Protein AF-A0AAV3HW57-F1 (afdb_monomer)

Structure (mmCIF, N/CA/C/O backbone):
data_AF-A0AAV3HW57-F1
#
_entry.id   AF-A0AAV3HW57-F1
#
loop_
_atom_site.group_PDB
_atom_site.id
_atom_site.type_symbol
_atom_site.label_atom_id
_atom_site.label_alt_id
_atom_site.label_comp_id
_atom_site.label_asym_id
_atom_site.label_entity_id
_atom_site.label_seq_id
_atom_site.pdbx_PDB_ins_code
_atom_site.Cartn_x
_atom_site.Cartn_y
_atom_site.Cartn_z
_atom_site.occupancy
_atom_site.B_iso_or_equiv
_atom_site.auth_seq_id
_atom_site.auth_comp_id
_atom_site.auth_asym_id
_atom_site.auth_atom_id
_atom_site.pdbx_PDB_model_num
ATOM 1 N N . MET A 1 1 ? -28.464 4.313 38.514 1.00 60.94 1 MET A N 1
ATOM 2 C CA . MET A 1 1 ? -28.970 5.208 37.448 1.00 60.94 1 MET A CA 1
ATOM 3 C C . MET A 1 1 ? -28.087 6.423 37.163 1.00 60.94 1 MET A C 1
ATOM 5 O O . MET A 1 1 ? -27.454 6.398 36.124 1.00 60.94 1 MET A O 1
ATOM 9 N N . ALA A 1 2 ? -27.996 7.468 38.002 1.00 66.69 2 ALA A N 1
ATOM 10 C CA . ALA A 1 2 ? -27.202 8.666 37.647 1.00 66.69 2 ALA A CA 1
ATOM 11 C C . ALA A 1 2 ? -25.683 8.393 37.532 1.00 66.69 2 ALA A C 1
ATOM 13 O O . ALA A 1 2 ? -25.072 8.790 36.547 1.00 66.69 2 ALA A O 1
ATOM 14 N N . LEU A 1 3 ? -25.118 7.634 38.481 1.00 72.38 3 LEU A N 1
ATOM 15 C CA . LEU A 1 3 ? -23.711 7.201 38.473 1.00 72.38 3 LEU A CA 1
ATOM 16 C C . LEU A 1 3 ? -23.372 6.266 37.297 1.00 72.38 3 LEU A C 1
ATOM 18 O O . LEU A 1 3 ? -22.354 6.451 36.644 1.00 72.38 3 LEU A O 1
ATOM 22 N N . GLU A 1 4 ? -24.258 5.320 36.967 1.00 79.69 4 GLU A N 1
ATOM 23 C CA . GLU A 1 4 ? -24.079 4.434 35.802 1.00 79.69 4 GLU A CA 1
ATOM 24 C C . GLU A 1 4 ? -24.057 5.215 34.484 1.00 79.69 4 GLU A C 1
ATOM 26 O O . GLU A 1 4 ? -23.243 4.933 33.612 1.00 79.69 4 GLU A O 1
ATOM 31 N N . ILE A 1 5 ? -24.933 6.215 34.320 1.00 83.94 5 ILE A N 1
ATOM 32 C CA . ILE A 1 5 ? -24.974 7.039 33.100 1.00 83.94 5 ILE A CA 1
ATOM 33 C C . ILE A 1 5 ? -23.657 7.805 32.911 1.00 83.94 5 ILE A C 1
ATOM 35 O O . ILE A 1 5 ? -23.207 7.987 31.779 1.00 83.94 5 ILE A O 1
ATOM 39 N N . GLU A 1 6 ? -23.043 8.256 34.001 1.00 88.94 6 GLU A N 1
ATOM 40 C CA . GLU A 1 6 ? -21.776 8.982 33.972 1.00 88.94 6 GLU A CA 1
ATOM 41 C C . GLU A 1 6 ? -20.591 8.056 33.650 1.00 88.94 6 GLU A C 1
ATOM 43 O O . GLU A 1 6 ? -19.782 8.384 32.781 1.00 88.94 6 GLU A O 1
ATOM 48 N N . GLU A 1 7 ? -20.555 6.846 34.218 1.00 87.38 7 GLU A N 1
ATOM 49 C CA . GLU A 1 7 ? -19.593 5.803 33.828 1.00 87.38 7 GLU A CA 1
ATOM 50 C C . GLU A 1 7 ? -19.716 5.414 32.349 1.00 87.38 7 GLU A C 1
ATOM 52 O O . GLU A 1 7 ? -18.706 5.336 31.644 1.00 87.38 7 GLU A O 1
ATOM 57 N N . TYR A 1 8 ? -20.939 5.217 31.839 1.00 89.38 8 TYR A N 1
ATOM 58 C CA . TYR A 1 8 ? -21.149 4.895 30.425 1.00 89.38 8 TYR A CA 1
ATOM 59 C C . TYR A 1 8 ? -20.681 6.021 29.501 1.00 89.38 8 TYR A C 1
ATOM 61 O O . TYR A 1 8 ? -20.077 5.742 28.465 1.00 89.38 8 TYR A O 1
ATOM 69 N N . LYS A 1 9 ? -20.911 7.287 29.869 1.00 89.88 9 LYS A N 1
ATOM 70 C CA . LYS A 1 9 ? -20.419 8.445 29.106 1.00 89.88 9 LYS A CA 1
ATOM 71 C C . LYS A 1 9 ? -18.894 8.510 29.087 1.00 89.88 9 LYS A C 1
ATOM 73 O O . LYS A 1 9 ? -18.324 8.711 28.016 1.00 89.88 9 LYS A O 1
ATOM 78 N N . ASN A 1 10 ? -18.243 8.298 30.230 1.00 90.69 10 ASN A N 1
ATOM 79 C CA . ASN A 1 10 ? -16.782 8.300 30.318 1.00 90.69 10 ASN A CA 1
ATOM 80 C C . ASN A 1 10 ? -16.180 7.175 29.473 1.00 90.69 10 ASN A C 1
ATOM 82 O O . ASN A 1 10 ? -15.302 7.424 28.649 1.00 90.69 10 ASN A O 1
ATOM 86 N N . LYS A 1 11 ? -16.732 5.962 29.575 1.00 90.12 11 LYS A N 1
ATOM 87 C CA . LYS A 1 11 ? -16.295 4.811 28.777 1.00 90.12 11 LYS A CA 1
ATOM 88 C C . LYS A 1 11 ? -16.506 5.027 27.277 1.00 90.12 11 LYS A C 1
ATOM 90 O O . LYS A 1 11 ? -15.660 4.646 26.473 1.00 90.12 11 LYS A O 1
ATOM 95 N N . LEU A 1 12 ? -17.606 5.674 26.886 1.00 87.50 12 LEU A N 1
ATOM 96 C CA . LEU A 1 12 ? -17.845 6.063 25.495 1.00 87.50 12 LEU A CA 1
ATOM 97 C C . LEU A 1 12 ? -16.816 7.099 25.013 1.00 87.50 12 LEU A C 1
ATOM 99 O O . LEU A 1 12 ? -16.334 7.005 23.883 1.00 87.50 12 LEU A O 1
ATOM 103 N N . GLY A 1 13 ? -16.462 8.065 25.866 1.00 87.00 13 GLY A N 1
ATOM 104 C CA . GLY A 1 13 ? -15.428 9.063 25.597 1.00 87.00 13 GLY A CA 1
ATOM 105 C C . GLY A 1 13 ? -14.057 8.429 25.365 1.00 87.00 13 GLY A C 1
ATOM 106 O O . GLY A 1 13 ? -13.424 8.698 24.345 1.00 87.00 13 GLY A O 1
ATOM 107 N N . GLU A 1 14 ? -13.644 7.518 26.248 1.00 86.00 14 GLU A N 1
ATOM 108 C CA . GLU A 1 14 ? -12.394 6.759 26.118 1.00 86.00 14 GLU A CA 1
ATOM 109 C C . GLU A 1 14 ? -12.367 5.909 24.845 1.00 86.00 14 GLU A C 1
ATOM 111 O O . GLU A 1 14 ? -11.397 5.951 24.089 1.00 86.00 14 GLU A O 1
ATOM 116 N N . LEU A 1 15 ? -13.446 5.172 24.558 1.00 81.81 15 LEU A N 1
ATOM 117 C CA . LEU A 1 15 ? -13.550 4.367 23.339 1.00 81.81 15 LEU A CA 1
ATOM 118 C C . LEU A 1 15 ? -13.470 5.233 22.080 1.00 81.81 15 LEU A C 1
ATOM 120 O O . LEU A 1 15 ? -12.809 4.849 21.118 1.00 81.81 15 LEU A O 1
ATOM 124 N N . THR A 1 16 ? -14.100 6.409 22.086 1.00 77.06 16 THR A N 1
ATOM 125 C CA . THR A 1 16 ? -14.069 7.342 20.951 1.00 77.06 16 THR A CA 1
ATOM 126 C C . THR A 1 16 ? -12.669 7.917 20.742 1.00 77.06 16 THR A C 1
ATOM 128 O O . THR A 1 16 ? -12.182 7.923 19.610 1.00 77.06 16 THR A O 1
ATOM 131 N N . ALA A 1 17 ? -11.998 8.340 21.817 1.00 77.31 17 ALA A N 1
ATOM 132 C CA . ALA A 1 17 ? -10.626 8.839 21.766 1.00 77.31 17 ALA A CA 1
ATOM 133 C C . ALA A 1 17 ? -9.648 7.756 21.281 1.00 77.31 17 ALA A C 1
ATOM 135 O O . ALA A 1 17 ? -8.870 7.991 20.358 1.00 77.31 17 ALA A O 1
ATOM 136 N N . ASN A 1 18 ? -9.749 6.537 21.819 1.00 74.50 18 ASN A N 1
ATOM 137 C CA . ASN A 1 18 ? -8.938 5.397 21.388 1.00 74.50 18 ASN A CA 1
ATOM 138 C C . ASN A 1 18 ? -9.166 5.062 19.910 1.00 74.50 18 ASN A C 1
ATOM 140 O O . ASN A 1 18 ? -8.213 4.776 19.184 1.00 74.50 18 ASN A O 1
ATOM 144 N N . LYS A 1 19 ? -10.416 5.144 19.438 1.00 74.12 19 LYS A N 1
ATOM 145 C CA . LYS A 1 19 ? -10.741 4.941 18.024 1.00 74.12 19 LYS A CA 1
ATOM 146 C C . LYS A 1 19 ? -10.072 6.004 17.149 1.00 74.12 19 LYS A C 1
ATOM 148 O O . LYS A 1 19 ? -9.440 5.649 16.163 1.00 74.12 19 LYS A O 1
ATOM 153 N N . GLN A 1 20 ? -10.159 7.285 17.522 1.00 72.12 20 GLN A N 1
ATOM 154 C CA . GLN A 1 20 ? -9.498 8.392 16.811 1.00 72.12 20 GLN A CA 1
ATOM 155 C C . GLN A 1 20 ? -7.975 8.229 16.740 1.00 72.12 20 GLN A C 1
ATOM 157 O O . GLN A 1 20 ? -7.390 8.440 15.678 1.00 72.12 20 GLN A O 1
ATOM 162 N N . ILE A 1 21 ? -7.342 7.808 17.837 1.00 69.75 21 ILE A N 1
ATOM 163 C CA . ILE A 1 21 ? -5.900 7.539 17.877 1.00 69.75 21 ILE A CA 1
ATOM 164 C C . ILE A 1 21 ? -5.539 6.396 16.916 1.00 69.75 21 ILE A C 1
ATOM 166 O O . ILE A 1 21 ? -4.607 6.542 16.127 1.00 69.75 21 ILE A O 1
ATOM 170 N N . ASN A 1 22 ? -6.314 5.306 16.916 1.00 81.75 22 ASN A N 1
ATOM 171 C CA . ASN A 1 22 ? -6.110 4.170 16.013 1.00 81.75 22 ASN A CA 1
ATOM 172 C C . ASN A 1 22 ? -6.235 4.587 14.532 1.00 81.75 22 ASN A C 1
ATOM 174 O O . AS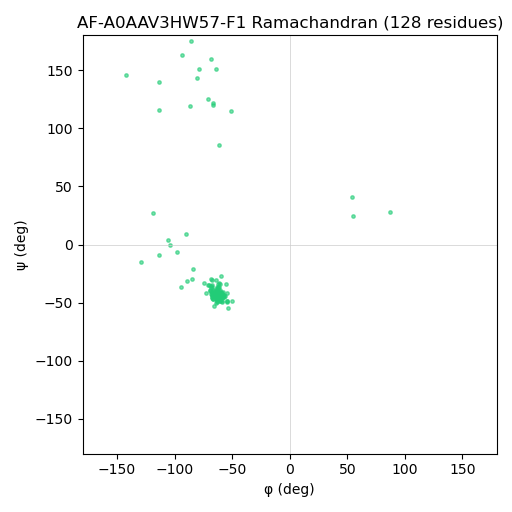N A 1 22 ? -5.353 4.291 13.728 1.00 81.75 22 ASN A O 1
ATOM 178 N N . TYR A 1 23 ? -7.265 5.371 14.189 1.00 84.06 23 TYR A N 1
ATOM 179 C CA . TYR A 1 23 ? -7.440 5.923 12.840 1.00 84.06 23 TYR A CA 1
ATOM 180 C C . TYR A 1 23 ? -6.211 6.709 12.365 1.00 84.06 23 TYR A C 1
ATOM 182 O O . TYR A 1 23 ? -5.723 6.488 11.257 1.00 84.06 23 TYR A O 1
ATOM 190 N N . TYR A 1 24 ? -5.709 7.624 13.197 1.00 85.69 24 TYR A N 1
ATOM 191 C CA . TYR A 1 24 ? -4.554 8.450 12.850 1.00 85.69 24 TYR A CA 1
ATOM 192 C C . TYR A 1 24 ? -3.283 7.609 12.680 1.00 85.69 24 TYR A C 1
ATOM 194 O O . TYR A 1 24 ? -2.556 7.786 11.708 1.00 85.69 24 TYR A O 1
ATOM 202 N N . GLN A 1 25 ? -3.041 6.652 13.579 1.00 88.12 25 GLN A N 1
ATOM 203 C CA . GLN A 1 25 ? -1.883 5.758 13.500 1.00 88.12 25 GLN A CA 1
ATOM 204 C C . GLN A 1 25 ? -1.880 4.928 12.213 1.00 88.12 25 GLN A C 1
ATOM 206 O O . GLN A 1 25 ? -0.851 4.851 11.544 1.00 88.12 25 GLN A O 1
ATOM 211 N N . LYS A 1 26 ? -3.032 4.364 11.827 1.00 91.12 26 LYS A N 1
ATOM 212 C CA . LYS A 1 26 ? -3.172 3.641 10.555 1.00 91.12 26 LYS A CA 1
ATOM 213 C C . LYS A 1 26 ? -2.952 4.553 9.353 1.00 91.12 26 LYS A C 1
ATOM 215 O O . LYS A 1 26 ? -2.254 4.185 8.417 1.00 91.12 26 LYS A O 1
ATOM 220 N N . LEU A 1 27 ? -3.505 5.763 9.378 1.00 90.62 27 LEU A N 1
ATOM 221 C CA . LEU A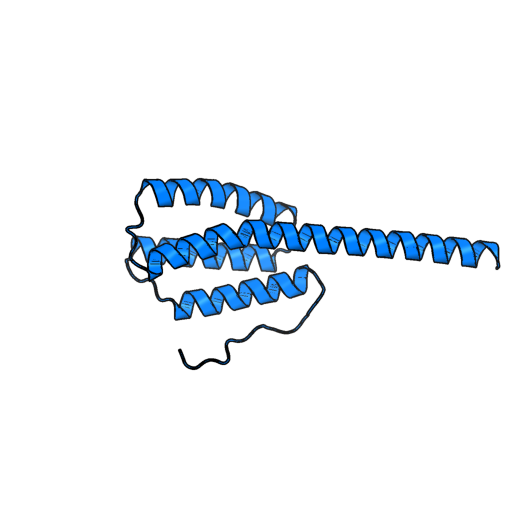 1 27 ? -3.316 6.731 8.299 1.00 90.62 27 LEU A CA 1
ATOM 222 C C . LEU A 1 27 ? -1.833 7.103 8.115 1.00 90.62 27 LEU A C 1
ATOM 224 O O . LEU A 1 27 ? -1.349 7.142 6.986 1.00 90.62 27 LEU A O 1
ATOM 228 N N . GLU A 1 28 ? -1.106 7.344 9.206 1.00 91.44 28 GLU A N 1
ATOM 229 C CA . GLU A 1 28 ? 0.329 7.646 9.157 1.00 91.44 28 GLU A CA 1
ATOM 230 C C . GLU A 1 28 ? 1.160 6.443 8.696 1.00 91.44 28 GLU A C 1
ATOM 232 O O . GLU A 1 28 ? 2.052 6.605 7.860 1.00 91.44 28 GLU A O 1
ATOM 237 N N . LEU A 1 29 ? 0.816 5.229 9.144 1.00 92.75 29 LEU A N 1
ATOM 238 C CA . LEU A 1 29 ? 1.390 3.993 8.611 1.00 92.75 29 LEU A CA 1
ATOM 239 C C . LEU A 1 29 ? 1.226 3.935 7.088 1.00 92.75 29 LEU A C 1
ATOM 241 O O . LEU A 1 29 ? 2.218 3.825 6.368 1.00 92.75 29 LEU A O 1
ATOM 24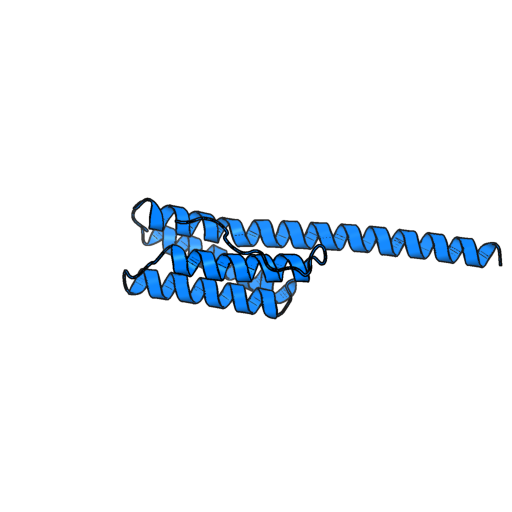5 N N . TYR A 1 30 ? 0.000 4.071 6.584 1.00 93.81 30 TYR A N 1
ATOM 246 C CA . TYR A 1 30 ? -0.272 3.925 5.155 1.00 93.81 30 TYR A CA 1
ATOM 247 C C . TYR A 1 30 ? 0.320 5.037 4.291 1.00 93.81 30 TYR A C 1
ATOM 249 O O . TYR A 1 30 ? 0.737 4.769 3.165 1.00 93.81 30 TYR A O 1
ATOM 257 N N . LYS A 1 31 ? 0.461 6.259 4.812 1.00 90.75 31 LYS A N 1
ATOM 258 C CA . LYS A 1 31 ? 1.249 7.314 4.153 1.00 90.75 31 LYS A CA 1
ATOM 259 C C . LYS A 1 31 ? 2.725 6.935 4.050 1.00 90.75 31 LYS A C 1
ATOM 261 O O . LYS A 1 31 ? 3.321 7.092 2.989 1.00 90.75 31 LYS A O 1
ATOM 266 N N . SER A 1 32 ? 3.301 6.422 5.139 1.00 90.94 32 SER A N 1
ATOM 267 C CA . SER A 1 32 ? 4.720 6.059 5.177 1.00 90.94 32 SER A CA 1
ATOM 268 C C . SER A 1 32 ? 5.067 4.919 4.216 1.00 90.94 32 SER A C 1
ATOM 270 O O . SER A 1 32 ? 6.100 4.988 3.557 1.00 90.94 32 SER A O 1
ATOM 272 N N . VAL A 1 33 ? 4.188 3.920 4.068 1.00 89.94 33 VAL A N 1
ATOM 273 C CA . VAL A 1 33 ? 4.438 2.772 3.180 1.00 89.94 33 VAL A CA 1
ATOM 274 C C . VAL A 1 33 ? 4.081 3.026 1.711 1.00 89.94 33 VAL A C 1
ATOM 276 O O . VAL A 1 33 ? 4.572 2.338 0.823 1.00 89.94 33 VAL A O 1
ATOM 279 N N . SER A 1 34 ? 3.228 4.012 1.422 1.00 87.50 34 SER A N 1
ATOM 280 C CA . SER A 1 34 ? 2.844 4.337 0.041 1.00 87.50 34 SER A CA 1
ATOM 281 C C . SER A 1 34 ? 3.839 5.271 -0.646 1.00 87.50 34 SER A C 1
ATOM 283 O O . SER A 1 34 ? 4.016 5.166 -1.858 1.00 87.50 34 SER A O 1
ATOM 285 N N . ALA A 1 35 ? 4.522 6.147 0.098 1.00 88.00 35 ALA A N 1
ATOM 286 C CA . ALA A 1 35 ? 5.456 7.112 -0.485 1.00 88.00 35 ALA A CA 1
ATOM 287 C C . ALA A 1 35 ? 6.600 6.453 -1.291 1.00 88.00 35 ALA A C 1
ATOM 289 O O . ALA A 1 35 ? 6.758 6.811 -2.458 1.00 88.00 35 ALA A O 1
ATOM 290 N N . PRO A 1 36 ? 7.314 5.427 -0.781 1.00 87.50 36 PRO A N 1
ATOM 291 C CA . PRO A 1 36 ? 8.358 4.751 -1.556 1.00 87.50 36 PRO A CA 1
ATOM 292 C C . PRO A 1 36 ? 7.852 4.083 -2.839 1.00 87.50 36 PRO A C 1
ATOM 294 O O . PRO A 1 36 ? 8.571 4.036 -3.834 1.00 87.50 36 PRO A O 1
ATOM 297 N N . LEU A 1 37 ? 6.617 3.564 -2.834 1.00 85.94 37 LEU A N 1
ATOM 298 C CA . LEU A 1 37 ? 6.002 2.967 -4.025 1.00 85.94 37 LEU A CA 1
ATOM 299 C C . LEU A 1 37 ? 5.723 4.026 -5.096 1.00 85.94 37 LEU A C 1
ATOM 301 O O . LEU A 1 37 ? 5.996 3.802 -6.273 1.00 85.94 37 LEU A O 1
ATOM 305 N N . ILE A 1 38 ? 5.191 5.178 -4.681 1.00 85.81 38 ILE A N 1
ATOM 306 C CA . ILE A 1 38 ? 4.902 6.306 -5.572 1.00 85.81 38 ILE A CA 1
ATOM 307 C C . ILE A 1 38 ? 6.201 6.832 -6.187 1.00 85.81 38 ILE A C 1
ATOM 309 O O . ILE A 1 38 ? 6.263 7.027 -7.402 1.00 85.81 38 ILE A O 1
ATOM 313 N N . ASP A 1 39 ? 7.241 7.000 -5.369 1.00 86.31 39 ASP A N 1
ATOM 314 C CA . ASP A 1 39 ? 8.551 7.458 -5.828 1.00 86.31 39 ASP A CA 1
ATOM 315 C C . ASP A 1 39 ? 9.163 6.474 -6.834 1.00 86.31 39 ASP A C 1
ATOM 317 O O . ASP A 1 39 ? 9.644 6.891 -7.890 1.00 86.31 39 ASP A O 1
ATOM 321 N N . LEU A 1 40 ? 9.099 5.165 -6.564 1.00 85.75 40 LEU A N 1
ATOM 322 C CA . LEU A 1 40 ? 9.611 4.136 -7.473 1.00 85.75 40 LEU A CA 1
ATOM 323 C C . LEU A 1 40 ? 8.922 4.201 -8.845 1.00 85.75 40 LEU A C 1
ATOM 325 O O . LEU A 1 40 ? 9.584 4.170 -9.882 1.00 85.75 40 LEU A O 1
ATOM 329 N N . VAL A 1 41 ? 7.596 4.333 -8.862 1.00 86.62 41 VAL A N 1
ATOM 330 C CA . VAL A 1 41 ? 6.806 4.392 -10.103 1.00 86.62 41 VAL A CA 1
ATOM 331 C C . VAL A 1 41 ? 7.061 5.682 -10.869 1.00 86.62 41 VAL A C 1
ATOM 333 O O . VAL A 1 41 ? 7.151 5.650 -12.098 1.00 86.62 41 VAL A O 1
ATOM 336 N N . ALA A 1 42 ? 7.205 6.811 -10.174 1.00 85.25 42 ALA A N 1
ATOM 337 C CA . ALA A 1 42 ? 7.581 8.074 -10.799 1.00 85.25 42 ALA A CA 1
ATOM 338 C C . ALA A 1 42 ? 8.930 7.942 -11.525 1.00 85.25 42 ALA A C 1
ATOM 340 O O . ALA A 1 42 ? 9.039 8.334 -12.684 1.00 85.25 42 ALA A O 1
ATOM 341 N N . ASN A 1 43 ? 9.919 7.300 -10.897 1.00 84.81 43 ASN A N 1
ATOM 342 C CA . ASN A 1 43 ? 11.223 7.054 -11.517 1.00 84.81 43 ASN A CA 1
ATOM 343 C C . ASN A 1 43 ? 11.128 6.140 -12.750 1.00 84.81 43 ASN A C 1
ATOM 345 O O . ASN A 1 43 ? 11.681 6.466 -13.799 1.00 84.81 43 ASN A O 1
ATOM 349 N N . ILE A 1 44 ? 10.363 5.045 -12.662 1.00 83.25 44 ILE A N 1
ATOM 350 C CA . ILE A 1 44 ? 10.145 4.125 -13.793 1.00 83.25 44 ILE A CA 1
ATOM 351 C C . ILE A 1 44 ? 9.476 4.835 -14.973 1.00 83.25 44 ILE A C 1
ATOM 353 O O . ILE A 1 44 ? 9.904 4.699 -16.117 1.00 83.25 44 ILE A O 1
ATOM 357 N N . THR A 1 45 ? 8.417 5.599 -14.705 1.00 79.94 45 THR A N 1
ATOM 358 C CA . THR A 1 45 ? 7.606 6.240 -15.752 1.00 79.94 45 THR A CA 1
ATOM 359 C C . THR A 1 45 ? 8.290 7.440 -16.395 1.00 79.94 45 THR A C 1
ATOM 361 O O . THR A 1 45 ? 8.107 7.675 -17.590 1.00 79.94 45 THR A O 1
ATOM 364 N N . HIS A 1 46 ? 9.089 8.192 -15.637 1.00 79.38 46 HIS A N 1
ATOM 365 C CA . HIS A 1 46 ? 9.800 9.368 -16.139 1.00 79.38 46 HIS A CA 1
ATOM 366 C C . HIS A 1 46 ? 11.194 9.062 -16.703 1.00 79.38 46 HIS A C 1
ATOM 368 O O . HIS A 1 46 ? 11.912 9.993 -17.060 1.00 79.38 46 HIS A O 1
ATOM 374 N N . GLN A 1 47 ? 11.547 7.778 -16.859 1.00 63.94 47 GLN A N 1
ATOM 375 C CA . GLN A 1 47 ? 12.821 7.322 -17.430 1.00 63.94 47 GLN A CA 1
ATOM 376 C C . GLN A 1 47 ? 14.064 7.890 -16.727 1.00 63.94 47 GLN A C 1
ATOM 378 O O . GLN A 1 47 ? 15.147 7.941 -17.317 1.00 63.94 47 GLN A O 1
ATOM 383 N N . GLU A 1 48 ? 13.952 8.277 -15.454 1.00 61.34 48 GLU A N 1
ATOM 384 C CA . GLU A 1 48 ? 15.153 8.412 -14.640 1.00 61.34 48 GLU A CA 1
ATOM 385 C C . GLU A 1 48 ? 15.718 6.999 -14.480 1.00 61.34 48 GLU A C 1
ATOM 387 O O . GLU A 1 48 ? 15.005 6.080 -14.074 1.00 61.34 48 GLU A O 1
ATOM 392 N N . MET A 1 49 ? 16.970 6.781 -14.904 1.00 59.78 49 MET A N 1
ATOM 393 C CA . MET A 1 49 ? 17.593 5.460 -14.821 1.00 59.78 49 MET A CA 1
ATOM 394 C C . MET A 1 49 ? 17.432 4.936 -13.394 1.00 59.78 49 MET A C 1
ATOM 396 O O . MET A 1 49 ? 18.018 5.497 -12.465 1.00 59.78 49 MET A O 1
ATOM 400 N N . LEU A 1 50 ? 16.678 3.844 -13.233 1.00 74.00 50 LEU A N 1
ATOM 401 C CA . LEU A 1 50 ? 16.658 3.051 -12.010 1.00 74.00 50 LEU A CA 1
ATOM 402 C C . LEU A 1 50 ? 18.066 2.506 -11.783 1.00 74.00 50 LEU A C 1
ATOM 404 O O . LEU A 1 50 ? 18.435 1.414 -12.217 1.00 74.00 50 LEU A O 1
ATOM 408 N N . THR A 1 51 ? 18.902 3.315 -11.143 1.00 78.44 51 THR A N 1
ATOM 409 C CA . THR A 1 51 ? 20.251 2.902 -10.797 1.00 78.44 51 THR A CA 1
ATOM 410 C C . THR A 1 51 ? 20.167 1.744 -9.811 1.00 78.44 51 THR A C 1
ATOM 412 O O . THR A 1 51 ? 19.237 1.638 -9.007 1.00 78.44 51 THR A O 1
ATOM 415 N N . ARG A 1 52 ? 21.175 0.869 -9.828 1.00 79.69 52 ARG A N 1
ATOM 416 C CA . ARG A 1 52 ? 21.264 -0.219 -8.845 1.00 79.69 52 ARG A CA 1
ATOM 417 C C . ARG A 1 52 ? 21.233 0.301 -7.409 1.00 79.69 52 ARG A C 1
ATOM 419 O O . ARG A 1 52 ? 20.665 -0.356 -6.544 1.00 79.69 52 ARG A O 1
ATOM 426 N N . ASP A 1 53 ? 21.811 1.474 -7.162 1.00 82.56 53 ASP A N 1
ATOM 427 C CA . ASP A 1 53 ? 21.806 2.103 -5.841 1.00 82.56 53 ASP A CA 1
ATOM 428 C C . ASP A 1 53 ? 20.404 2.546 -5.418 1.00 82.56 53 ASP A C 1
ATOM 430 O O . ASP A 1 53 ? 20.042 2.374 -4.253 1.00 82.56 53 ASP A O 1
ATOM 434 N N . TYR A 1 54 ? 19.591 3.033 -6.361 1.00 83.69 54 TYR A N 1
ATOM 435 C CA . TYR A 1 54 ?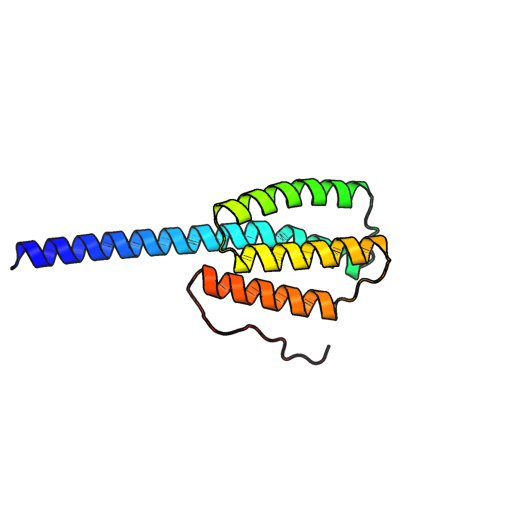 18.192 3.363 -6.106 1.00 83.69 54 TYR A CA 1
ATOM 436 C C . TYR A 1 54 ? 17.382 2.118 -5.728 1.00 83.69 54 TYR A C 1
ATOM 438 O O . TYR A 1 54 ? 16.744 2.104 -4.676 1.00 83.69 54 TYR A O 1
ATOM 446 N N . ILE A 1 55 ? 17.483 1.040 -6.517 1.00 84.00 55 ILE A N 1
ATOM 447 C CA . ILE A 1 55 ? 16.801 -0.238 -6.229 1.00 84.00 55 ILE A CA 1
ATOM 448 C C . ILE A 1 55 ? 17.215 -0.764 -4.851 1.00 84.00 55 ILE A C 1
ATOM 450 O O . ILE A 1 55 ? 16.377 -1.137 -4.038 1.00 84.00 55 ILE A O 1
ATOM 454 N N . ARG A 1 56 ? 18.509 -0.706 -4.527 1.00 85.56 56 ARG A N 1
ATOM 455 C CA . ARG A 1 56 ? 19.028 -1.153 -3.229 1.00 85.56 56 ARG A CA 1
ATOM 456 C C . ARG A 1 56 ? 18.559 -0.278 -2.061 1.00 85.56 56 ARG A C 1
ATOM 458 O O . ARG A 1 56 ? 18.457 -0.756 -0.930 1.00 85.56 56 ARG A O 1
ATOM 465 N N . GLY A 1 57 ? 18.319 1.010 -2.306 1.00 86.38 57 GLY A N 1
ATOM 466 C CA . GLY A 1 57 ? 17.682 1.920 -1.355 1.00 86.38 57 GLY A CA 1
ATOM 467 C C . GLY A 1 57 ? 16.219 1.550 -1.120 1.00 86.38 57 GLY A C 1
ATOM 468 O O . GLY A 1 57 ? 15.797 1.420 0.032 1.00 86.38 57 GLY A O 1
ATOM 469 N N . PHE A 1 58 ? 15.490 1.292 -2.205 1.00 88.31 58 PHE A N 1
ATOM 470 C CA . PHE A 1 58 ? 14.114 0.817 -2.160 1.00 88.31 58 PHE A CA 1
ATOM 471 C C . PHE A 1 58 ? 13.996 -0.529 -1.430 1.00 88.31 58 PHE A C 1
ATOM 473 O O . PHE A 1 58 ? 13.148 -0.654 -0.556 1.00 88.31 58 PHE A O 1
ATOM 480 N N . ASP A 1 59 ? 14.891 -1.495 -1.666 1.00 88.56 59 ASP A N 1
ATOM 481 C CA . ASP A 1 59 ? 14.896 -2.798 -0.979 1.00 88.56 59 ASP A CA 1
ATOM 482 C C . ASP A 1 59 ? 14.913 -2.660 0.550 1.00 88.56 59 ASP A C 1
ATOM 484 O O . ASP A 1 59 ? 14.219 -3.387 1.267 1.00 88.56 59 ASP A O 1
ATOM 488 N N . LYS A 1 60 ? 15.713 -1.715 1.061 1.00 89.38 60 LYS A N 1
ATOM 489 C CA . LYS A 1 60 ? 15.796 -1.438 2.500 1.00 89.38 60 LYS A CA 1
ATOM 490 C C . LYS A 1 60 ? 14.483 -0.869 3.015 1.00 89.38 60 LYS A C 1
ATOM 492 O O . LYS A 1 60 ? 13.980 -1.332 4.035 1.00 89.38 60 LYS A O 1
ATOM 497 N N . GLN A 1 61 ? 13.928 0.115 2.309 1.00 90.94 61 GLN A N 1
ATOM 498 C CA . GLN A 1 61 ? 12.634 0.697 2.657 1.00 90.94 61 GLN A CA 1
ATOM 499 C C . GLN A 1 61 ? 11.537 -0.367 2.614 1.00 90.94 61 GLN A C 1
ATOM 501 O O . GLN A 1 61 ? 10.773 -0.476 3.564 1.00 90.94 61 GLN A O 1
ATOM 506 N N . ARG A 1 62 ? 11.521 -1.219 1.586 1.00 91.38 62 ARG A N 1
ATOM 507 C CA . ARG A 1 62 ? 10.584 -2.332 1.432 1.00 91.38 62 ARG A CA 1
ATOM 508 C C . ARG A 1 62 ? 10.589 -3.251 2.634 1.00 91.38 62 ARG A C 1
ATOM 510 O O . ARG A 1 62 ? 9.524 -3.517 3.170 1.00 91.38 62 ARG A O 1
ATOM 517 N N . LEU A 1 63 ? 11.759 -3.677 3.106 1.00 91.31 63 LEU A N 1
ATOM 518 C CA . LEU A 1 63 ? 11.837 -4.532 4.290 1.00 91.31 63 LEU A CA 1
ATOM 519 C C . LEU A 1 63 ? 11.204 -3.865 5.523 1.00 91.31 63 LEU A C 1
ATOM 521 O O . LEU A 1 63 ? 10.479 -4.517 6.274 1.00 91.31 63 LEU A O 1
ATOM 525 N N . HIS A 1 64 ? 11.442 -2.564 5.713 1.00 91.50 64 HIS A N 1
ATOM 526 C CA . HIS A 1 64 ? 10.803 -1.798 6.784 1.00 91.50 64 HIS A CA 1
ATOM 527 C C . HIS A 1 64 ? 9.283 -1.707 6.602 1.00 91.50 64 HIS A C 1
ATOM 529 O O . HIS A 1 64 ? 8.552 -1.957 7.559 1.00 91.50 64 HIS A O 1
ATOM 535 N N . MET A 1 65 ? 8.809 -1.415 5.388 1.00 92.88 65 MET A N 1
ATOM 536 C CA . MET A 1 65 ? 7.381 -1.347 5.063 1.00 92.88 65 MET A CA 1
ATOM 537 C C . MET A 1 65 ? 6.691 -2.692 5.307 1.00 92.88 65 MET A C 1
ATOM 539 O O . MET A 1 65 ? 5.685 -2.738 6.007 1.00 92.88 65 MET A O 1
ATOM 543 N N . THR A 1 66 ? 7.264 -3.794 4.815 1.00 93.06 66 THR A N 1
ATOM 544 C CA . THR A 1 66 ? 6.756 -5.155 5.031 1.00 93.06 66 THR A CA 1
ATOM 545 C C . THR A 1 66 ? 6.645 -5.469 6.520 1.00 93.06 66 THR A C 1
ATOM 547 O O . THR A 1 66 ? 5.616 -5.972 6.959 1.00 93.06 66 THR A O 1
ATOM 550 N N . ALA A 1 67 ? 7.665 -5.137 7.318 1.00 92.19 67 ALA A N 1
ATOM 551 C CA . ALA A 1 67 ? 7.624 -5.364 8.760 1.00 92.19 67 ALA A CA 1
ATOM 552 C C . ALA A 1 67 ? 6.525 -4.541 9.451 1.00 92.19 67 ALA A C 1
ATOM 554 O O . ALA A 1 67 ? 5.815 -5.057 10.309 1.00 92.19 67 ALA A O 1
ATOM 555 N N . GLN A 1 68 ? 6.363 -3.270 9.076 1.00 91.56 68 GLN A N 1
ATOM 556 C CA . GLN A 1 68 ? 5.319 -2.414 9.639 1.00 91.56 68 GLN A CA 1
ATOM 557 C C . GLN A 1 68 ? 3.916 -2.899 9.256 1.00 91.56 68 GLN A C 1
ATOM 559 O O . GLN A 1 68 ? 3.043 -2.981 10.117 1.00 91.56 68 GLN A O 1
ATOM 564 N N . LEU A 1 69 ? 3.701 -3.269 7.994 1.00 93.44 69 LEU A N 1
ATOM 565 C CA . LEU A 1 69 ? 2.416 -3.786 7.528 1.00 93.44 69 LEU A CA 1
ATOM 566 C C . LEU A 1 69 ? 2.076 -5.121 8.193 1.00 93.44 69 LEU A C 1
ATOM 568 O O . LEU A 1 69 ? 0.968 -5.269 8.694 1.00 93.44 69 LEU A O 1
ATOM 572 N N . ALA A 1 70 ? 3.034 -6.043 8.305 1.00 91.81 70 ALA A N 1
ATOM 573 C CA . ALA A 1 70 ? 2.817 -7.330 8.968 1.00 91.81 70 ALA A CA 1
ATOM 574 C C . ALA A 1 70 ? 2.402 -7.196 10.447 1.00 91.81 70 ALA A C 1
ATOM 576 O O . ALA A 1 70 ? 1.751 -8.086 10.988 1.00 91.81 70 ALA A O 1
ATOM 577 N N . LEU A 1 71 ? 2.790 -6.103 11.114 1.00 89.56 71 LEU A N 1
ATOM 578 C CA . LEU A 1 71 ? 2.462 -5.856 12.521 1.00 89.56 71 LEU A CA 1
ATOM 579 C C . LEU A 1 71 ? 1.133 -5.121 12.724 1.00 89.56 71 LEU A C 1
ATOM 581 O O . LEU A 1 71 ? 0.498 -5.307 13.762 1.00 89.56 71 LEU A O 1
ATOM 585 N N . PHE A 1 72 ? 0.746 -4.250 11.791 1.00 90.50 72 PHE A N 1
ATOM 586 C CA . PHE A 1 72 ? -0.293 -3.245 12.041 1.00 90.50 72 PHE A CA 1
ATOM 587 C C . PHE A 1 72 ? -1.416 -3.196 10.999 1.00 90.50 72 PHE A C 1
ATOM 589 O O . PHE A 1 72 ? -2.451 -2.585 11.276 1.00 90.50 72 PHE A O 1
ATOM 596 N N . ALA A 1 73 ? -1.235 -3.807 9.828 1.00 92.56 73 ALA A N 1
ATOM 597 C CA . ALA A 1 73 ? -2.241 -3.846 8.772 1.00 92.56 73 ALA A CA 1
ATOM 598 C C . ALA A 1 73 ? -3.104 -5.116 8.852 1.00 92.56 73 ALA A C 1
ATOM 600 O O . ALA A 1 73 ? -2.745 -6.095 9.510 1.00 92.56 73 ALA A O 1
ATOM 601 N N . SER A 1 74 ? -4.253 -5.108 8.173 1.00 93.00 74 SER A N 1
ATOM 602 C CA . SER A 1 74 ? -5.007 -6.338 7.919 1.00 93.00 74 SER A CA 1
ATOM 603 C C . SER A 1 74 ? -4.257 -7.248 6.940 1.00 93.00 74 SER A C 1
ATOM 605 O O . SER A 1 74 ? -3.415 -6.783 6.167 1.00 93.00 74 SER A O 1
ATOM 607 N N . SER A 1 75 ? -4.601 -8.542 6.940 1.00 93.38 75 SER A N 1
ATOM 608 C CA . SER A 1 75 ? -4.062 -9.496 5.957 1.00 93.38 75 SER A CA 1
ATOM 609 C C . SER A 1 75 ? -4.337 -9.028 4.531 1.00 93.38 75 SER A C 1
ATOM 611 O O . SER A 1 75 ? -3.418 -8.988 3.729 1.00 93.38 75 SER A O 1
ATOM 613 N N . ASP A 1 76 ? -5.559 -8.565 4.250 1.00 95.00 76 ASP A N 1
ATOM 614 C CA . ASP A 1 76 ? -5.949 -8.125 2.905 1.00 95.00 76 ASP A CA 1
ATOM 615 C C . ASP A 1 76 ? -5.067 -6.971 2.395 1.00 95.00 76 ASP A C 1
ATOM 617 O O . ASP A 1 76 ? -4.636 -6.965 1.243 1.00 95.00 76 ASP A O 1
ATOM 621 N N . VAL A 1 77 ? -4.740 -6.001 3.259 1.00 94.81 77 VAL A N 1
ATOM 622 C CA . VAL A 1 77 ? -3.840 -4.892 2.899 1.00 94.81 77 VAL A CA 1
ATOM 623 C C . VAL A 1 77 ? -2.416 -5.388 2.671 1.00 94.81 77 VAL A C 1
ATOM 625 O O . VAL A 1 77 ? -1.744 -4.924 1.747 1.00 94.81 77 VAL A O 1
ATOM 628 N N . PHE A 1 78 ? -1.947 -6.305 3.516 1.00 95.06 78 PHE A N 1
ATOM 629 C CA . PHE A 1 78 ? -0.619 -6.891 3.389 1.00 95.06 78 PHE A CA 1
ATOM 630 C C . PHE A 1 78 ? -0.474 -7.674 2.080 1.00 95.06 78 PHE A C 1
ATOM 632 O O . PHE A 1 78 ? 0.491 -7.456 1.351 1.00 95.06 78 PHE A O 1
ATOM 639 N N . ASP A 1 79 ? -1.453 -8.511 1.749 1.00 96.12 79 ASP A N 1
ATOM 640 C CA . ASP A 1 79 ? -1.452 -9.334 0.540 1.00 96.12 79 ASP A CA 1
ATOM 641 C C . ASP A 1 79 ? -1.453 -8.448 -0.717 1.00 96.12 79 ASP A C 1
ATOM 643 O O . ASP A 1 79 ? -0.588 -8.600 -1.578 1.00 96.12 79 ASP A O 1
ATOM 647 N N . MET A 1 80 ? -2.309 -7.416 -0.768 1.00 95.00 80 MET A N 1
ATOM 648 C CA . MET A 1 80 ? -2.317 -6.452 -1.881 1.00 95.00 80 MET A CA 1
ATOM 649 C C . MET A 1 80 ? -1.001 -5.671 -2.013 1.00 95.00 80 MET A C 1
ATOM 651 O O . MET A 1 80 ? -0.585 -5.328 -3.121 1.00 95.00 80 MET A O 1
ATOM 655 N N . PHE A 1 81 ? -0.336 -5.362 -0.897 1.00 94.56 81 PHE A N 1
ATOM 656 C CA . PHE A 1 81 ? 0.983 -4.731 -0.933 1.00 94.56 81 PHE A CA 1
ATOM 657 C C . PHE A 1 81 ? 2.047 -5.675 -1.506 1.00 94.56 81 PHE A C 1
ATOM 659 O O . PHE A 1 81 ? 2.885 -5.237 -2.293 1.00 94.56 81 PHE A O 1
ATOM 666 N N . MET A 1 82 ? 2.023 -6.955 -1.131 1.00 94.44 82 MET A N 1
ATOM 667 C CA . MET A 1 82 ? 2.968 -7.948 -1.649 1.00 94.44 82 MET A CA 1
ATOM 668 C C . MET A 1 82 ? 2.757 -8.190 -3.146 1.00 94.44 82 MET A C 1
ATOM 670 O O . MET A 1 82 ? 3.734 -8.162 -3.889 1.00 94.44 82 MET A O 1
ATOM 674 N N . ASP A 1 83 ? 1.507 -8.286 -3.604 1.00 94.50 83 ASP A N 1
ATOM 675 C CA . ASP A 1 83 ? 1.177 -8.401 -5.031 1.00 94.50 83 ASP A CA 1
ATOM 676 C C . ASP A 1 83 ? 1.719 -7.208 -5.839 1.00 94.50 83 ASP A C 1
ATOM 678 O O . ASP A 1 83 ? 2.317 -7.377 -6.905 1.00 94.50 83 ASP A O 1
ATOM 682 N N . LEU A 1 84 ? 1.567 -5.987 -5.309 1.00 93.25 84 LEU A N 1
ATOM 683 C CA . LEU A 1 84 ? 2.135 -4.778 -5.911 1.00 93.25 84 LEU A CA 1
ATOM 684 C C . LEU A 1 84 ? 3.657 -4.851 -6.006 1.00 93.25 84 LEU A C 1
ATOM 686 O O . LEU A 1 84 ? 4.227 -4.533 -7.046 1.00 93.25 84 LEU A O 1
ATOM 690 N N . ILE A 1 85 ? 4.322 -5.251 -4.924 1.00 92.25 85 ILE A N 1
ATOM 691 C CA . ILE A 1 85 ? 5.773 -5.418 -4.895 1.00 92.25 85 ILE A CA 1
ATOM 692 C C . ILE A 1 85 ? 6.216 -6.436 -5.948 1.00 92.25 85 ILE A C 1
ATOM 694 O O . ILE A 1 85 ? 7.106 -6.131 -6.742 1.00 92.25 85 ILE A O 1
ATOM 698 N N . ASP A 1 86 ? 5.581 -7.602 -6.000 1.00 92.56 86 ASP A N 1
ATOM 699 C CA . ASP A 1 86 ? 5.941 -8.673 -6.926 1.00 92.56 86 ASP A CA 1
ATOM 700 C C . ASP A 1 86 ? 5.759 -8.244 -8.386 1.00 92.56 86 ASP A C 1
ATOM 702 O O . ASP A 1 86 ? 6.639 -8.495 -9.218 1.00 92.56 86 ASP A O 1
ATOM 706 N N . TYR A 1 87 ? 4.683 -7.511 -8.692 1.00 92.25 87 TYR A N 1
ATOM 707 C CA . TYR A 1 87 ? 4.495 -6.894 -10.003 1.00 92.25 87 TYR A CA 1
ATOM 708 C C . TYR A 1 87 ? 5.638 -5.932 -10.353 1.00 92.25 87 TYR A C 1
ATOM 710 O O . TYR A 1 87 ? 6.174 -5.985 -11.464 1.00 92.25 87 TYR A O 1
ATOM 718 N N . MET A 1 88 ? 6.042 -5.072 -9.412 1.00 89.00 88 MET A N 1
ATOM 719 C CA . MET A 1 88 ? 7.111 -4.096 -9.635 1.00 89.00 88 MET A CA 1
ATOM 720 C C . MET A 1 88 ? 8.452 -4.776 -9.926 1.00 89.00 88 MET A C 1
ATOM 722 O O . MET A 1 88 ? 9.094 -4.425 -10.914 1.00 89.00 88 MET A O 1
ATOM 726 N N . TYR A 1 89 ? 8.867 -5.765 -9.127 1.00 88.12 89 TYR A N 1
ATOM 727 C CA . TYR A 1 89 ? 10.126 -6.481 -9.378 1.00 88.12 89 TYR A CA 1
ATOM 728 C C . TYR A 1 89 ? 10.084 -7.254 -10.689 1.00 88.12 89 TYR A C 1
ATOM 730 O O . TYR A 1 89 ? 11.000 -7.113 -11.496 1.00 88.12 89 TYR A O 1
ATOM 738 N N . SER A 1 90 ? 9.003 -7.995 -10.940 1.00 90.25 90 SER A N 1
ATOM 739 C CA . SER A 1 90 ? 8.850 -8.762 -12.182 1.00 90.25 90 SER A CA 1
ATOM 740 C C . SER A 1 90 ? 8.942 -7.855 -13.412 1.00 90.25 90 SER A C 1
ATOM 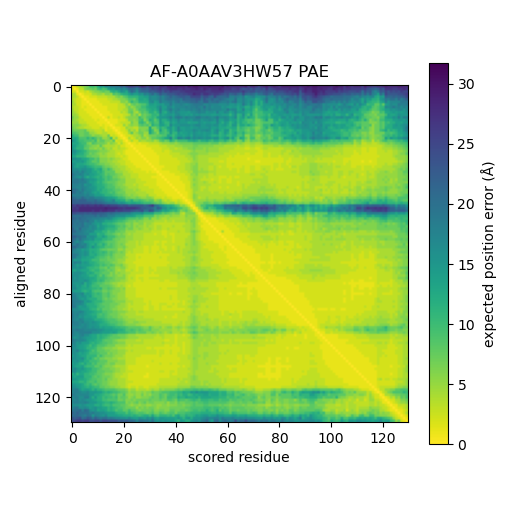742 O O . SER A 1 90 ? 9.599 -8.197 -14.397 1.00 90.25 90 SER A O 1
ATOM 744 N N . SER A 1 91 ? 8.332 -6.669 -13.327 1.00 89.31 91 SER A N 1
ATOM 745 C CA . SER A 1 91 ? 8.351 -5.661 -14.388 1.00 89.31 91 SER A CA 1
ATOM 746 C C . SER A 1 91 ? 9.726 -5.030 -14.590 1.00 89.31 91 SER A C 1
ATOM 748 O O . SER A 1 91 ? 10.113 -4.799 -15.731 1.00 89.31 91 SER A O 1
ATOM 750 N N . ILE A 1 92 ? 10.464 -4.753 -13.510 1.00 84.88 92 ILE A N 1
ATOM 751 C CA . ILE A 1 92 ? 11.830 -4.208 -13.577 1.00 84.88 92 ILE A CA 1
ATOM 752 C C . ILE A 1 92 ? 12.794 -5.242 -14.169 1.00 84.88 92 ILE A C 1
ATOM 754 O O . ILE A 1 92 ? 13.626 -4.894 -15.002 1.00 84.88 92 ILE A O 1
ATOM 758 N N . GLU A 1 93 ? 12.694 -6.506 -13.754 1.00 86.56 93 GLU A N 1
ATOM 759 C CA . GLU A 1 93 ? 13.564 -7.584 -14.242 1.00 86.56 93 GLU A CA 1
ATOM 760 C C . GLU A 1 93 ? 13.320 -7.911 -15.719 1.00 86.56 93 GLU A C 1
ATOM 762 O O . GLU A 1 93 ? 14.265 -8.233 -16.440 1.00 86.56 93 GLU A O 1
ATOM 767 N N . SER A 1 94 ? 12.065 -7.810 -16.166 1.00 87.62 94 SER A N 1
ATOM 768 C CA . SER A 1 94 ? 11.654 -8.173 -17.528 1.00 87.62 94 SER A CA 1
ATOM 769 C C . SER A 1 94 ? 11.559 -6.984 -18.493 1.00 87.62 94 SER A C 1
ATOM 771 O O . SER A 1 94 ? 11.339 -7.202 -19.681 1.00 87.62 94 SER A O 1
ATOM 773 N N . ASP A 1 95 ? 11.717 -5.748 -18.007 1.00 83.62 95 ASP A N 1
ATOM 774 C CA . ASP A 1 95 ? 11.469 -4.498 -18.751 1.00 83.62 95 ASP A CA 1
ATOM 775 C C . ASP A 1 95 ? 10.051 -4.423 -19.362 1.00 83.62 95 ASP A C 1
ATOM 777 O O . ASP A 1 95 ? 9.839 -4.002 -20.498 1.00 83.62 95 ASP A O 1
ATOM 781 N N . THR A 1 96 ? 9.048 -4.877 -18.601 1.00 87.81 96 THR A N 1
ATOM 782 C CA . THR A 1 96 ? 7.640 -4.992 -19.039 1.00 87.81 96 THR A CA 1
ATOM 783 C C . THR A 1 96 ? 6.687 -4.130 -18.216 1.00 87.81 96 THR A C 1
ATOM 785 O O . THR A 1 96 ? 5.520 -4.480 -18.044 1.00 87.81 96 THR A O 1
ATOM 788 N N . PHE A 1 97 ? 7.168 -3.027 -17.640 1.00 89.25 97 PHE A N 1
ATOM 789 C CA . PHE A 1 97 ? 6.325 -2.197 -16.785 1.00 89.25 97 PHE A CA 1
ATOM 790 C C . PHE A 1 97 ? 5.194 -1.524 -17.571 1.00 89.25 97 PHE A C 1
ATOM 792 O O . PHE A 1 97 ? 5.419 -0.674 -18.433 1.00 89.25 97 PHE A O 1
ATOM 799 N N . GLU A 1 98 ? 3.958 -1.828 -17.185 1.00 89.94 98 GLU A N 1
ATOM 800 C CA . GLU A 1 98 ? 2.757 -1.177 -17.691 1.00 89.94 98 GLU A CA 1
ATOM 801 C C . GLU A 1 98 ? 2.069 -0.371 -16.582 1.00 89.94 98 GLU A C 1
ATOM 803 O O . GLU A 1 98 ? 1.557 -0.903 -15.594 1.00 89.94 98 GLU A O 1
ATOM 808 N N . PHE A 1 99 ? 2.012 0.953 -16.750 1.00 88.31 99 PHE A N 1
ATOM 809 C CA . PHE A 1 99 ? 1.441 1.840 -15.731 1.00 88.31 99 PHE A CA 1
ATOM 810 C C . PHE A 1 99 ? -0.035 1.542 -15.428 1.00 88.31 99 PHE A C 1
ATOM 812 O O . PHE A 1 99 ? -0.487 1.698 -14.295 1.00 88.31 99 PHE A O 1
ATOM 819 N N . HIS A 1 100 ? -0.807 1.121 -16.432 1.00 89.25 100 HIS A N 1
ATOM 820 C CA . HIS A 1 100 ? -2.231 0.863 -16.248 1.00 89.25 100 HIS A CA 1
ATOM 821 C C . HIS A 1 100 ? -2.488 -0.353 -15.346 1.00 89.25 100 HIS A C 1
ATOM 823 O O . HIS A 1 100 ? -3.420 -0.299 -14.545 1.00 89.25 100 HIS A O 1
ATOM 829 N N . VAL A 1 101 ? -1.646 -1.391 -15.432 1.00 90.75 101 VAL A N 1
ATOM 830 C CA . VAL A 1 101 ? -1.696 -2.572 -14.557 1.00 90.75 101 VAL A CA 1
ATOM 831 C C . VAL A 1 101 ? -1.351 -2.159 -13.129 1.00 90.75 101 VAL A C 1
ATOM 833 O O . VAL A 1 101 ? -2.185 -2.312 -12.238 1.00 90.75 101 VAL A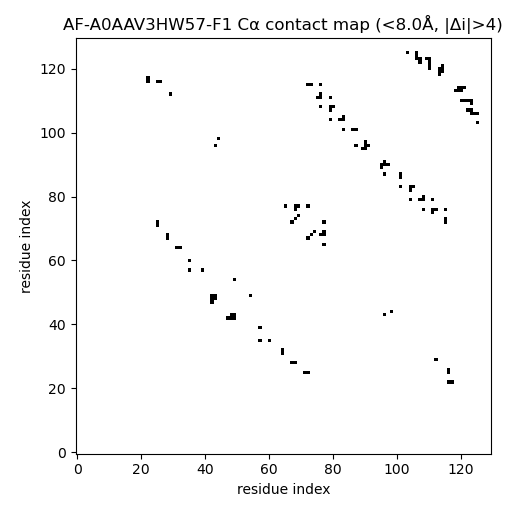 O 1
ATOM 836 N N . TYR A 1 102 ? -0.209 -1.480 -12.944 1.00 91.00 102 TYR A N 1
ATOM 837 C CA . TYR A 1 102 ? 0.197 -0.931 -11.645 1.00 91.00 102 TYR A CA 1
ATOM 838 C C . TYR A 1 102 ? -0.920 -0.111 -10.990 1.00 91.00 102 TYR A C 1
ATOM 840 O O . TYR A 1 102 ? -1.244 -0.286 -9.819 1.00 91.00 102 TYR A O 1
ATOM 848 N N . ARG A 1 103 ? -1.536 0.799 -11.753 1.00 90.75 103 ARG A N 1
ATOM 849 C CA . ARG A 1 103 ? -2.597 1.667 -11.244 1.00 90.75 103 ARG A CA 1
ATOM 850 C C . ARG A 1 103 ? -3.801 0.867 -10.758 1.00 90.75 103 ARG A C 1
ATOM 852 O O . ARG A 1 103 ? -4.384 1.237 -9.744 1.00 90.75 103 ARG A O 1
ATOM 859 N N . VAL A 1 104 ? -4.214 -0.165 -11.493 1.00 91.62 104 VAL A N 1
ATOM 860 C CA . VAL A 1 104 ? -5.350 -1.007 -11.093 1.00 91.62 104 VAL A CA 1
ATOM 861 C C . VAL A 1 104 ? -5.057 -1.680 -9.757 1.00 91.62 104 VAL A C 1
ATOM 863 O O . VAL A 1 104 ? -5.894 -1.615 -8.857 1.00 91.62 104 VAL A O 1
ATOM 866 N N . ASP A 1 105 ? -3.865 -2.241 -9.588 1.00 92.19 105 ASP A N 1
ATOM 867 C CA . ASP A 1 105 ? -3.491 -2.916 -8.344 1.00 92.19 105 ASP A CA 1
ATOM 868 C C . ASP A 1 105 ? -3.290 -1.927 -7.189 1.00 92.19 105 ASP A C 1
ATOM 870 O O . ASP A 1 105 ? -3.739 -2.172 -6.069 1.00 92.19 105 ASP A O 1
ATOM 874 N N . MET A 1 106 ? -2.767 -0.731 -7.471 1.00 92.50 106 MET A N 1
ATOM 875 C CA . MET A 1 106 ? -2.650 0.339 -6.480 1.00 92.50 106 MET A CA 1
ATOM 876 C C . MET A 1 106 ? -4.021 0.806 -5.981 1.00 92.50 106 MET A C 1
ATOM 878 O O . MET A 1 106 ? -4.194 1.106 -4.801 1.00 92.50 106 MET A O 1
ATOM 882 N N . LEU A 1 107 ? -5.031 0.849 -6.853 1.00 93.00 107 LEU A N 1
ATOM 883 C CA . LEU A 1 107 ? -6.396 1.194 -6.456 1.00 93.00 107 LEU A CA 1
ATOM 884 C C . LEU A 1 107 ? -7.060 0.105 -5.608 1.00 93.00 107 LEU A C 1
ATOM 886 O O . LEU A 1 107 ? -7.808 0.442 -4.685 1.00 93.00 107 LEU A O 1
ATOM 890 N N . LYS A 1 108 ? -6.765 -1.175 -5.866 1.00 93.19 108 LYS A N 1
ATOM 891 C CA . LYS A 1 108 ? -7.191 -2.276 -4.987 1.00 93.19 108 LYS A CA 1
ATOM 892 C C . LYS A 1 108 ? -6.550 -2.137 -3.609 1.00 93.19 108 LYS A C 1
ATOM 894 O O . LYS A 1 108 ? -7.271 -2.090 -2.617 1.00 93.19 108 LYS A O 1
ATOM 899 N N . PHE A 1 109 ? -5.232 -1.933 -3.552 1.00 94.25 109 PHE A N 1
ATOM 900 C CA . PHE A 1 109 ? -4.512 -1.676 -2.302 1.00 94.25 109 PHE A CA 1
ATOM 901 C C . PHE A 1 109 ? -5.106 -0.494 -1.520 1.00 94.25 109 PHE A C 1
ATOM 903 O O . PHE A 1 109 ? -5.419 -0.624 -0.339 1.00 94.25 109 PHE A O 1
ATOM 910 N N . LEU A 1 110 ? -5.350 0.648 -2.174 1.00 92.69 110 LEU A N 1
ATOM 911 C CA . LEU A 1 110 ? -5.964 1.813 -1.524 1.00 92.69 110 LEU A CA 1
ATOM 912 C C . LEU A 1 110 ? -7.400 1.550 -1.047 1.00 92.69 110 LEU A C 1
ATOM 914 O O . LEU A 1 110 ? -7.833 2.138 -0.054 1.00 92.69 110 LEU A O 1
ATOM 918 N N . SER A 1 111 ? -8.142 0.684 -1.737 1.00 93.56 111 SER A N 1
ATOM 919 C CA . SER A 1 111 ? -9.484 0.273 -1.316 1.00 93.56 111 SER A CA 1
ATOM 920 C C . SER A 1 111 ? -9.429 -0.572 -0.043 1.00 93.56 111 SER A C 1
ATOM 922 O O . SER A 1 111 ? -10.189 -0.305 0.887 1.00 93.56 111 SER A O 1
ATOM 924 N N . GLU A 1 112 ? -8.486 -1.510 0.054 1.00 93.62 112 GLU A N 1
ATOM 925 C CA . GLU A 1 112 ? -8.274 -2.289 1.280 1.00 93.62 112 GLU A CA 1
ATOM 926 C C . GLU A 1 112 ? -7.761 -1.422 2.431 1.00 93.62 112 GLU A C 1
ATOM 928 O O . GLU A 1 112 ? -8.255 -1.527 3.551 1.00 93.62 112 GLU A O 1
ATOM 933 N N . VAL A 1 113 ? -6.870 -0.464 2.160 1.00 93.25 113 VAL A N 1
ATOM 934 C CA . VAL A 1 113 ? -6.432 0.526 3.155 1.00 93.25 113 VAL A CA 1
ATOM 935 C C . VAL A 1 113 ? -7.622 1.322 3.698 1.00 93.25 113 VAL A C 1
ATOM 937 O O . VAL A 1 113 ? -7.753 1.508 4.906 1.00 93.25 113 VAL A O 1
ATOM 940 N N . ARG A 1 114 ? -8.532 1.781 2.832 1.00 91.38 114 ARG A N 1
ATOM 941 C CA . ARG A 1 114 ? -9.745 2.510 3.245 1.00 91.38 114 ARG A CA 1
ATOM 942 C C . ARG A 1 114 ? -10.645 1.678 4.165 1.00 91.38 114 ARG A C 1
ATOM 944 O O . ARG A 1 114 ? -11.153 2.223 5.157 1.00 91.38 114 ARG A O 1
ATOM 951 N N . LYS A 1 115 ? -10.805 0.389 3.848 1.00 91.94 115 LYS A N 1
ATOM 952 C CA . LYS A 1 115 ? -11.563 -0.586 4.646 1.00 91.94 115 LYS A CA 1
ATOM 953 C C . LYS A 1 115 ? -10.892 -0.845 5.990 1.00 91.94 115 LYS A C 1
ATOM 955 O O . LYS A 1 115 ? -11.560 -0.763 7.017 1.00 91.94 115 LYS A O 1
ATOM 960 N N . ASP A 1 116 ? -9.581 -1.069 5.997 1.00 91.50 116 ASP A N 1
ATOM 961 C CA . ASP A 1 116 ? -8.817 -1.356 7.210 1.00 91.50 116 ASP A CA 1
ATOM 962 C C . ASP A 1 116 ? -8.729 -0.150 8.158 1.00 91.50 116 ASP A C 1
ATOM 964 O O . ASP A 1 116 ? -8.842 -0.301 9.380 1.00 91.50 116 ASP A O 1
ATOM 968 N N . ILE A 1 117 ? -8.593 1.066 7.618 1.00 89.38 117 ILE A N 1
ATOM 969 C CA . ILE A 1 117 ? -8.713 2.285 8.422 1.00 89.38 117 ILE A CA 1
ATOM 970 C C . ILE A 1 117 ? -10.126 2.350 9.022 1.00 89.38 117 ILE A C 1
ATOM 972 O O . ILE A 1 117 ? -10.269 2.756 10.167 1.00 89.38 117 ILE A O 1
ATOM 976 N N . GLY A 1 118 ? -11.161 1.917 8.295 1.00 83.88 118 GLY A N 1
ATOM 977 C CA . GLY A 1 118 ? -12.545 1.879 8.773 1.00 83.88 118 GLY A CA 1
ATOM 978 C C . GLY A 1 118 ? -13.302 3.189 8.550 1.00 83.88 118 GLY A C 1
ATOM 979 O O . GLY A 1 118 ? -14.179 3.534 9.348 1.00 83.88 118 GLY A O 1
ATOM 980 N N . ILE A 1 119 ? -12.920 3.948 7.514 1.00 76.06 119 ILE A N 1
ATOM 981 C CA . ILE A 1 119 ? -13.630 5.168 7.080 1.00 76.06 119 ILE A CA 1
ATOM 982 C C . ILE A 1 119 ? -14.622 4.832 5.964 1.00 76.06 119 ILE A C 1
ATOM 984 O O . ILE A 1 119 ? -15.709 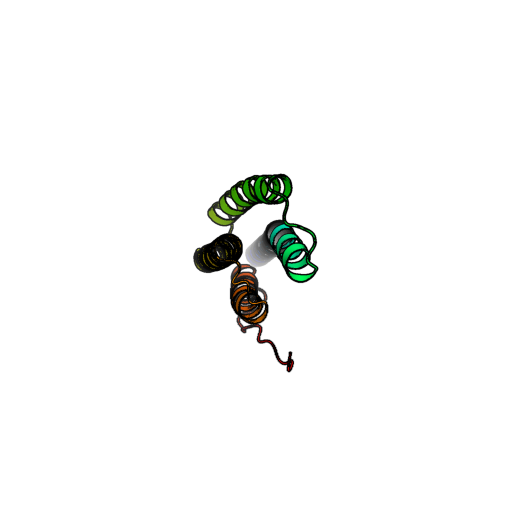5.401 5.912 1.00 76.06 119 ILE A O 1
ATOM 988 N N . TYR A 1 120 ? -14.257 3.905 5.080 1.00 82.81 120 TYR A N 1
ATOM 989 C CA . TYR A 1 120 ? -14.992 3.625 3.854 1.00 82.81 120 TYR A CA 1
ATOM 990 C C . TYR A 1 120 ? -14.986 2.131 3.553 1.00 82.81 120 TYR A C 1
ATOM 992 O O . TYR A 1 120 ? -13.999 1.453 3.818 1.00 82.81 120 TYR A O 1
ATOM 1000 N N . THR A 1 121 ? -16.078 1.632 2.982 1.00 84.25 121 THR A N 1
ATOM 1001 C CA . THR A 1 121 ? -16.215 0.227 2.563 1.00 84.25 121 THR A CA 1
ATOM 1002 C C . THR A 1 121 ? -16.323 0.068 1.049 1.00 84.25 121 THR A C 1
ATOM 1004 O O . THR A 1 121 ? -16.268 -1.050 0.544 1.00 84.25 121 THR A O 1
ATOM 1007 N N . ASP A 1 122 ? -16.476 1.179 0.327 1.00 86.88 122 ASP A N 1
ATOM 1008 C CA . ASP A 1 122 ? -16.548 1.242 -1.125 1.00 86.88 122 ASP A CA 1
ATOM 1009 C C . ASP A 1 122 ? -15.166 1.150 -1.784 1.00 86.88 122 ASP A C 1
ATOM 1011 O O . ASP A 1 122 ? -14.148 1.591 -1.243 1.00 86.88 122 ASP A O 1
ATOM 1015 N N . GLU A 1 123 ? -15.152 0.614 -3.001 1.00 87.69 123 GLU A N 1
ATOM 1016 C CA . GLU A 1 123 ? -13.952 0.518 -3.825 1.00 87.69 123 GLU A CA 1
ATOM 1017 C C . GLU A 1 123 ? -13.642 1.840 -4.530 1.00 87.69 123 GLU A C 1
ATOM 1019 O O . GLU A 1 123 ? -14.531 2.558 -5.000 1.00 87.69 123 GLU A O 1
ATOM 1024 N N . ILE A 1 124 ? -12.351 2.150 -4.647 1.00 88.12 124 ILE A N 1
ATOM 1025 C CA . ILE A 1 124 ? -11.879 3.244 -5.491 1.00 88.12 124 ILE A CA 1
ATOM 1026 C C . ILE A 1 124 ? -11.678 2.704 -6.904 1.00 88.12 124 ILE A C 1
ATOM 1028 O O . ILE A 1 124 ? -10.828 1.854 -7.146 1.00 88.12 124 ILE A O 1
ATOM 1032 N N . THR A 1 125 ? -12.405 3.262 -7.864 1.00 85.50 125 THR A N 1
ATOM 1033 C CA . THR A 1 125 ? -12.254 2.920 -9.284 1.00 85.50 125 THR A CA 1
ATOM 1034 C C . THR A 1 125 ? -11.708 4.101 -10.074 1.00 85.50 125 THR A C 1
ATOM 1036 O O . THR A 1 125 ? -12.161 5.236 -9.892 1.00 85.50 125 THR A O 1
ATOM 1039 N N . TYR A 1 126 ? -10.807 3.842 -11.021 1.00 83.44 126 TYR A N 1
ATOM 1040 C CA . TYR A 1 126 ? -10.388 4.853 -11.985 1.00 83.44 126 TYR A CA 1
ATOM 1041 C C . TYR A 1 126 ? -11.523 5.150 -12.974 1.00 83.44 126 TYR A C 1
ATOM 1043 O O . TYR A 1 126 ? -12.035 4.244 -13.623 1.00 83.44 126 TYR A O 1
ATOM 1051 N N . LYS A 1 127 ? -11.911 6.425 -13.100 1.00 84.25 127 LYS A N 1
ATOM 1052 C CA . LYS A 1 127 ? -12.965 6.882 -14.032 1.00 84.25 127 LYS A CA 1
ATOM 1053 C C . LYS A 1 127 ? -12.427 7.614 -15.264 1.00 84.25 127 LYS A C 1
ATOM 1055 O O . LYS A 1 127 ? -13.206 8.175 -16.029 1.00 84.25 127 LYS A O 1
ATOM 1060 N N . GLY A 1 128 ? -11.108 7.697 -15.413 1.00 77.75 128 GLY A N 1
ATOM 1061 C CA . GLY A 1 128 ? -10.501 8.388 -16.545 1.00 77.75 128 GLY A CA 1
ATOM 1062 C C . GLY A 1 128 ? -10.364 7.490 -17.77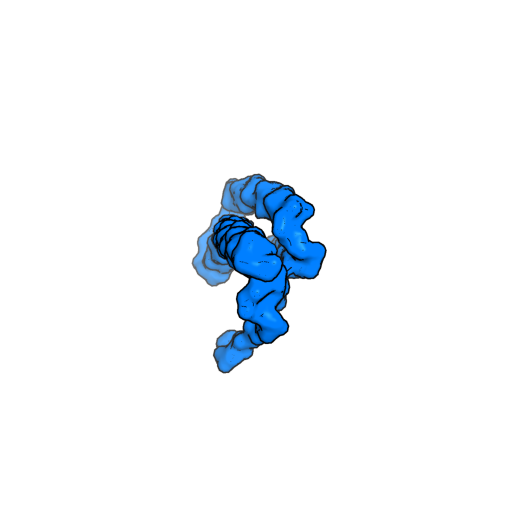3 1.00 77.75 128 GLY A C 1
ATOM 1063 O O . GLY A 1 128 ? -10.637 6.294 -17.731 1.00 77.75 128 GLY A O 1
ATOM 1064 N N . SER A 1 129 ? -9.919 8.092 -18.871 1.00 69.44 129 SER A N 1
ATOM 1065 C CA . SER A 1 129 ? -9.766 7.434 -20.173 1.00 69.44 129 SER A CA 1
ATOM 1066 C C . SER A 1 129 ? -8.317 7.105 -20.542 1.00 69.44 129 SER A C 1
ATOM 1068 O O . 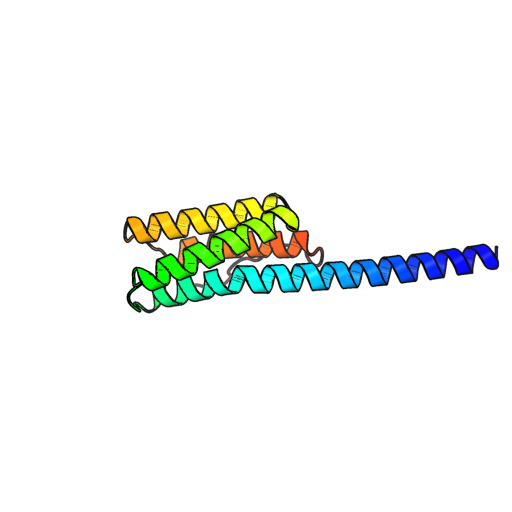SER A 1 129 ? -8.075 6.647 -21.655 1.00 69.44 129 SER A O 1
ATOM 1070 N N . ARG A 1 130 ? -7.356 7.436 -19.674 1.00 56.62 130 ARG A N 1
ATOM 1071 C CA . ARG A 1 130 ? -5.925 7.185 -19.884 1.00 56.62 130 ARG A CA 1
ATOM 1072 C C . ARG A 1 130 ? -5.479 5.935 -19.156 1.00 56.62 130 ARG A C 1
ATOM 1074 O O . ARG A 1 130 ? -6.037 5.664 -18.074 1.00 56.62 130 ARG A O 1
#

Sequence (130 aa):
MALEIEEYKNKLGELTANKQINYYQKLELYKSVSAPLIDLVANITHQEMLTRDYIRGFDKQRLHMTAQLALFASSDVFDMFMDLIDYMYSSIESDTFEFHVYRVDMLKFLSEVRKDIGIYTDEITYKGSR

Mean predicted aligned error: 7.03 Å

Radius of gyration: 19.23 Å; Cα contacts (8 Å, |Δi|>4): 71; chains: 1; bounding box: 51×19×59 Å

Secondary structure (DSSP, 8-state):
-HHHHHHHHHHHHHHHHHHHHHHHHHHHHHHHHHHHHHHHHHHHHTT----HHHHHHHHHHHHHHHHHHHHHS-HHHHHHHHHHHHHHHHHHHHT---HHHHHHHHHHHHHHHHHHHTS--SPP---S--

pLDDT: mean 86.43, std 7.89, range [56.62, 96.12]

Solvent-accessible surface area (backbone atoms only — not comparable to full-atom values): 7342 Å² total; per-residue (Å²): 106,75,68,54,53,52,53,53,50,51,54,50,50,52,53,51,51,53,48,52,53,51,39,51,52,46,50,53,50,53,52,64,55,44,49,63,56,53,54,51,49,52,34,64,75,70,65,47,78,82,42,72,67,54,53,56,50,46,53,54,51,47,54,53,38,52,54,52,33,76,74,72,50,51,68,69,36,42,51,39,50,50,53,48,50,52,51,50,52,54,18,66,78,66,74,62,74,50,70,71,62,55,49,54,50,50,30,52,29,52,25,39,45,35,38,69,56,64,84,41,87,67,78,59,73,89,86,72,93,123

Foldseek 3Di:
DVVVVVVVVVVVVVVVVVLVVLLVVLVVLVVLLVVLVVVLVCCLVVVVPCDPVNVVVSVVSVVVNLVSCVVRNDPQLSVLSVVLVVLSVVCVVVVNDDVVVSVVSVQSNVLSSCVRSPPDNDGDDDPDDD